Protein AF-K2ERI8-F1 (afdb_monomer_lite)

pLDDT: mean 83.35, std 8.57, range [58.16, 91.94]

Foldseek 3Di:
DLVVLCCCCFVVVDDLVVSVVVVDDSVVSQVSVVVVLQCLVVLVPDDDDDDDGPGDSPPRDDDDNDDPDRD

Secondary structure (DSSP, 8-state):
-HHHHHIIIIIS---HHHHHHTT--HHHHHHHHHHHHHTHHHHHTSPP----SSS-TTTT----SS-----

Sequence (71 aa):
MLDEILKHYIELEQSVDKIIAAGFARKTVTKVIGMVNGSEYKRRQSPPGVKITTCAFGRERRYPITSRFEG

Radius of gyration: 12.49 Å; chains: 1; bounding box: 28×27×29 Å

Structure (mmCIF, N/CA/C/O backbone):
data_AF-K2ERI8-F1
#
_entry.id   AF-K2ERI8-F1
#
loop_
_atom_site.group_PDB
_atom_site.id
_atom_site.type_symbol
_atom_site.label_atom_id
_atom_site.label_alt_id
_atom_site.label_comp_id
_atom_site.label_asym_id
_atom_site.label_entity_id
_atom_site.label_seq_id
_atom_site.pdbx_PDB_ins_code
_atom_site.Cartn_x
_atom_site.Cartn_y
_atom_site.Cartn_z
_atom_site.occupancy
_atom_site.B_iso_or_equiv
_atom_site.auth_seq_id
_atom_site.auth_comp_id
_atom_site.auth_asym_id
_atom_site.auth_atom_id
_atom_site.pdbx_PDB_model_num
ATOM 1 N N . MET A 1 1 ? -5.448 -13.302 6.894 1.00 75.06 1 MET A N 1
ATOM 2 C CA . MET A 1 1 ? -5.311 -11.964 7.513 1.00 75.06 1 MET A CA 1
ATOM 3 C C . MET A 1 1 ? -4.457 -10.986 6.703 1.00 75.06 1 MET A C 1
ATOM 5 O O . MET A 1 1 ? -5.017 -9.997 6.258 1.00 75.06 1 MET A O 1
ATOM 9 N N . LEU A 1 2 ? -3.142 -11.188 6.489 1.00 86.19 2 LEU A N 1
ATOM 10 C CA . LEU A 1 2 ? -2.335 -10.231 5.694 1.00 86.19 2 LEU A CA 1
ATOM 11 C C . LEU A 1 2 ? -2.754 -10.203 4.217 1.00 86.19 2 LEU A C 1
ATOM 13 O O . LEU A 1 2 ? -3.009 -9.131 3.675 1.00 86.19 2 LEU A O 1
ATOM 17 N N . ASP A 1 3 ? -2.866 -11.377 3.597 1.00 86.50 3 ASP A N 1
ATOM 18 C CA . ASP A 1 3 ? -3.203 -11.497 2.173 1.00 86.50 3 ASP A CA 1
ATOM 19 C C . ASP A 1 3 ? -4.594 -10.943 1.857 1.00 86.50 3 ASP A C 1
ATOM 21 O O . ASP A 1 3 ? -4.807 -10.361 0.799 1.00 86.50 3 ASP A O 1
ATOM 25 N N . GLU A 1 4 ? -5.529 -11.035 2.804 1.00 88.75 4 GLU A N 1
ATOM 26 C CA . GLU A 1 4 ? -6.861 -10.438 2.672 1.00 88.75 4 GLU A CA 1
ATOM 27 C C . GLU A 1 4 ? -6.784 -8.910 2.674 1.00 88.75 4 GLU A C 1
ATOM 29 O O . GLU A 1 4 ? -7.360 -8.276 1.795 1.00 88.75 4 GLU A O 1
ATOM 34 N N . ILE A 1 5 ? -6.016 -8.304 3.591 1.00 88.12 5 ILE A N 1
ATOM 35 C CA . ILE A 1 5 ? -5.797 -6.846 3.605 1.00 88.12 5 ILE A CA 1
ATOM 36 C C . ILE A 1 5 ? -5.1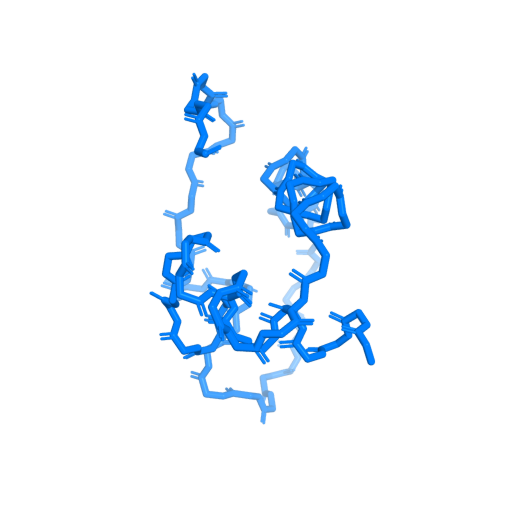69 -6.391 2.281 1.00 88.12 5 ILE A C 1
ATOM 38 O O . ILE A 1 5 ? -5.589 -5.383 1.714 1.00 88.12 5 ILE A O 1
ATOM 42 N N . LEU A 1 6 ? -4.189 -7.141 1.765 1.00 87.12 6 LEU A N 1
ATOM 43 C CA . LEU A 1 6 ? -3.558 -6.847 0.478 1.00 87.12 6 LEU A CA 1
ATOM 44 C C . LEU A 1 6 ? -4.550 -6.974 -0.677 1.00 87.12 6 LEU A C 1
ATOM 46 O O . LEU A 1 6 ? -4.594 -6.089 -1.525 1.00 87.12 6 LEU A O 1
ATOM 50 N N . LYS A 1 7 ? -5.390 -8.010 -0.687 1.00 87.75 7 LYS A N 1
ATOM 51 C CA . LYS A 1 7 ? -6.436 -8.191 -1.696 1.00 87.75 7 LYS A CA 1
ATOM 52 C C . LYS A 1 7 ? -7.430 -7.029 -1.690 1.00 87.75 7 LYS A C 1
ATOM 54 O O . LYS A 1 7 ? -7.700 -6.446 -2.737 1.00 87.75 7 LYS A O 1
ATOM 59 N N . HIS A 1 8 ? -7.917 -6.636 -0.515 1.00 87.06 8 HIS A N 1
ATOM 60 C CA . HIS A 1 8 ? -8.828 -5.501 -0.376 1.00 87.06 8 HIS A CA 1
ATOM 61 C C . HIS A 1 8 ? -8.198 -4.177 -0.828 1.00 87.06 8 HIS A C 1
ATOM 63 O O . HIS A 1 8 ? -8.849 -3.380 -1.502 1.00 87.06 8 HIS A O 1
ATOM 69 N N . TYR A 1 9 ? -6.927 -3.953 -0.501 1.00 86.81 9 TYR A N 1
ATOM 70 C CA . TYR A 1 9 ? -6.235 -2.712 -0.837 1.00 86.81 9 TYR A CA 1
ATOM 71 C C . TYR A 1 9 ? -5.777 -2.639 -2.304 1.00 86.81 9 TYR A C 1
ATOM 73 O O . TYR A 1 9 ? -5.772 -1.563 -2.894 1.00 86.81 9 TYR A O 1
ATOM 81 N N . ILE A 1 10 ? -5.368 -3.763 -2.896 1.00 84.25 10 ILE A N 1
ATOM 82 C CA . ILE A 1 10 ? -4.660 -3.796 -4.187 1.00 84.25 10 ILE A CA 1
ATOM 83 C C . ILE A 1 10 ? -5.556 -4.300 -5.312 1.00 84.25 10 ILE A C 1
ATOM 85 O O . ILE A 1 10 ? -5.552 -3.712 -6.387 1.00 84.25 10 ILE A O 1
ATOM 89 N N . GLU A 1 11 ? -6.311 -5.375 -5.085 1.00 84.81 11 GLU A N 1
ATOM 90 C CA . GLU A 1 11 ? -7.200 -5.933 -6.112 1.00 84.81 11 GLU A CA 1
ATOM 91 C C . GLU A 1 11 ? -8.557 -5.229 -6.137 1.00 84.81 11 GLU A C 1
ATOM 93 O O . GLU A 1 11 ? -9.125 -5.046 -7.208 1.00 84.81 11 GLU A O 1
ATOM 98 N N . LEU A 1 12 ? -9.079 -4.839 -4.968 1.00 84.94 12 LEU A N 1
ATOM 99 C CA . LEU A 1 12 ? -10.397 -4.205 -4.836 1.00 84.94 12 LEU A CA 1
ATOM 100 C C . LEU A 1 12 ? -10.337 -2.674 -4.694 1.00 84.94 12 LEU A C 1
ATOM 102 O O . LEU A 1 12 ? -11.388 -2.050 -4.552 1.00 84.94 12 LEU A O 1
ATOM 106 N N . GLU A 1 13 ? -9.133 -2.088 -4.693 1.00 83.50 13 GLU A N 1
ATOM 107 C CA . GLU A 1 13 ? -8.875 -0.640 -4.567 1.00 83.50 13 GLU A CA 1
ATOM 108 C C . GLU A 1 13 ? -9.661 0.038 -3.424 1.00 83.50 13 GLU A C 1
ATOM 110 O O . GLU A 1 13 ? -10.126 1.175 -3.528 1.00 83.50 13 GLU A O 1
ATOM 115 N N . GLN A 1 14 ? -9.849 -0.666 -2.304 1.00 87.12 14 GLN A N 1
ATOM 116 C CA . GLN A 1 14 ? -10.622 -0.147 -1.180 1.00 87.12 14 GLN A CA 1
ATOM 117 C C . GLN A 1 14 ? -9.792 0.820 -0.330 1.00 87.12 14 GLN A C 1
ATOM 119 O O . GLN A 1 14 ? -8.603 0.606 -0.082 1.00 87.12 14 GLN A O 1
ATOM 124 N N . SER A 1 15 ? -10.441 1.878 0.164 1.00 87.38 15 SER A N 1
ATOM 125 C CA . SER A 1 15 ? -9.828 2.814 1.106 1.00 87.38 15 SER A CA 1
ATOM 126 C C . SER A 1 15 ? -9.550 2.154 2.458 1.00 87.38 15 SER A C 1
ATOM 128 O O . SER A 1 15 ? -10.220 1.196 2.850 1.00 87.38 15 SER A O 1
ATOM 130 N N . VAL A 1 16 ? -8.595 2.718 3.203 1.00 87.31 16 VAL A N 1
ATOM 131 C CA . VAL A 1 16 ? -8.224 2.276 4.559 1.00 87.31 16 VAL A CA 1
ATOM 132 C C . VAL A 1 16 ? -9.462 2.116 5.446 1.00 87.31 16 VAL A C 1
ATOM 134 O O . VAL A 1 16 ? -9.621 1.089 6.102 1.00 87.31 16 VAL A O 1
ATOM 137 N N . ASP A 1 17 ? -10.378 3.084 5.399 1.00 88.50 17 ASP A N 1
ATOM 138 C CA . ASP A 1 17 ? -11.601 3.085 6.204 1.00 88.50 17 ASP A CA 1
ATOM 139 C C . ASP A 1 17 ? -12.532 1.915 5.878 1.00 88.50 17 ASP A C 1
ATOM 141 O O . ASP A 1 17 ? -13.097 1.308 6.786 1.00 88.50 17 ASP A O 1
ATOM 145 N N . LYS A 1 18 ? -12.656 1.540 4.596 1.00 88.69 18 LYS A N 1
ATOM 146 C CA . LYS A 1 18 ? -13.461 0.378 4.188 1.00 88.69 18 LYS A CA 1
ATOM 147 C C . LYS A 1 18 ? -12.851 -0.931 4.677 1.00 88.69 18 LYS A C 1
ATOM 149 O O . LYS A 1 18 ? -13.584 -1.822 5.092 1.00 88.69 18 LYS A O 1
ATOM 154 N N . ILE A 1 19 ? -11.525 -1.033 4.674 1.00 88.44 19 ILE A N 1
ATOM 155 C CA . ILE A 1 19 ? -10.816 -2.213 5.180 1.00 88.44 19 ILE A CA 1
ATOM 156 C C . ILE A 1 19 ? -10.988 -2.310 6.702 1.00 88.44 19 ILE A C 1
ATOM 158 O O . ILE A 1 19 ? -11.245 -3.384 7.233 1.00 88.44 19 ILE A O 1
ATOM 162 N N . ILE A 1 20 ? -10.922 -1.190 7.422 1.00 91.06 20 ILE A N 1
ATOM 163 C CA . ILE A 1 20 ? -11.184 -1.169 8.868 1.00 91.06 20 ILE A CA 1
ATOM 164 C C . ILE A 1 20 ? -12.637 -1.571 9.160 1.00 91.06 20 ILE A C 1
ATOM 166 O O . ILE A 1 20 ? -12.882 -2.400 10.035 1.00 91.06 20 ILE A O 1
ATOM 170 N N . ALA A 1 21 ? -13.595 -1.041 8.392 1.00 90.31 21 ALA A N 1
ATOM 171 C CA . ALA A 1 21 ? -15.013 -1.383 8.510 1.00 90.31 21 ALA A CA 1
ATOM 172 C C . ALA A 1 21 ? -15.308 -2.860 8.192 1.00 90.31 21 ALA A C 1
ATOM 174 O O . ALA A 1 21 ? -16.252 -3.423 8.740 1.00 90.31 21 ALA A O 1
ATOM 175 N N . ALA A 1 22 ? -14.480 -3.510 7.369 1.00 86.75 22 ALA A N 1
ATOM 176 C CA . ALA A 1 22 ? -14.556 -4.945 7.095 1.00 86.75 22 ALA A CA 1
ATOM 177 C C . ALA A 1 22 ? -14.101 -5.829 8.280 1.00 86.75 22 ALA A C 1
ATOM 179 O O . ALA A 1 22 ? -14.151 -7.052 8.180 1.00 86.75 22 ALA A O 1
ATOM 180 N N . GLY A 1 23 ? -13.675 -5.232 9.402 1.00 90.00 23 GLY A N 1
ATOM 181 C CA . GLY A 1 23 ? -13.333 -5.939 10.641 1.00 90.00 23 GLY A CA 1
ATOM 182 C C . GLY A 1 23 ? -11.833 -6.068 10.912 1.00 90.00 23 GLY A C 1
ATOM 183 O O . GLY A 1 23 ? -11.438 -6.728 11.874 1.00 90.00 23 GLY A O 1
ATOM 184 N N . PHE A 1 24 ? -10.974 -5.434 10.106 1.00 91.19 24 PHE A N 1
ATOM 185 C CA . PHE A 1 24 ? -9.528 -5.455 10.328 1.00 91.19 24 PHE A CA 1
ATOM 186 C C . PHE A 1 24 ? -9.089 -4.379 11.331 1.00 91.19 24 PHE A C 1
ATOM 188 O O . PHE A 1 24 ? -9.508 -3.222 11.282 1.00 91.19 24 PHE A O 1
ATOM 195 N N . ALA A 1 25 ? -8.170 -4.736 12.232 1.00 91.75 25 ALA A N 1
ATOM 196 C CA . ALA A 1 25 ? -7.641 -3.797 13.216 1.00 91.75 25 ALA A CA 1
ATOM 197 C C . ALA A 1 25 ? -6.887 -2.638 12.538 1.00 91.75 25 ALA A C 1
ATOM 199 O O . ALA A 1 25 ? -5.907 -2.861 11.822 1.00 91.75 25 ALA A O 1
ATOM 200 N N . ARG A 1 26 ? -7.277 -1.391 12.844 1.00 90.44 26 ARG A N 1
ATOM 201 C CA . ARG A 1 26 ? -6.684 -0.165 12.272 1.00 90.44 26 ARG A CA 1
ATOM 202 C C . ARG A 1 26 ? -5.159 -0.155 12.319 1.00 90.44 26 ARG A C 1
ATOM 204 O O . ARG A 1 26 ? -4.518 0.071 11.301 1.00 90.44 26 ARG A O 1
ATOM 211 N N . LYS A 1 27 ? -4.569 -0.488 13.472 1.00 91.94 27 LYS A N 1
ATOM 212 C CA . LYS A 1 27 ? -3.107 -0.548 13.650 1.00 91.94 27 LYS A CA 1
ATOM 213 C C . LYS A 1 27 ? -2.431 -1.483 12.639 1.00 91.94 27 LYS A C 1
ATOM 215 O O . LYS A 1 27 ? -1.349 -1.177 12.143 1.00 91.94 27 LYS A O 1
ATOM 220 N N . THR A 1 28 ? -3.066 -2.611 12.332 1.00 90.69 28 THR A N 1
ATOM 221 C CA . THR A 1 28 ? -2.560 -3.588 11.366 1.00 90.69 28 THR A CA 1
ATOM 222 C C . THR A 1 28 ? -2.693 -3.059 9.944 1.00 90.69 28 THR A C 1
ATOM 224 O O . THR A 1 28 ? -1.714 -3.086 9.203 1.00 90.69 28 THR A O 1
ATOM 227 N N . VAL A 1 29 ? -3.859 -2.517 9.581 1.00 90.44 29 VAL A N 1
ATOM 228 C CA . VAL A 1 29 ? -4.118 -1.966 8.242 1.00 90.44 29 VAL A CA 1
ATOM 229 C C . VAL A 1 29 ? -3.145 -0.829 7.919 1.00 90.44 29 VAL A C 1
ATOM 231 O O . VAL A 1 29 ? -2.449 -0.893 6.908 1.00 90.44 29 VAL A O 1
ATOM 234 N N . THR A 1 30 ? -3.003 0.160 8.808 1.00 89.81 30 THR A N 1
ATOM 235 C CA . THR A 1 30 ? -2.095 1.301 8.601 1.00 89.81 30 THR A CA 1
ATOM 236 C C . THR A 1 30 ? -0.638 0.849 8.472 1.00 89.81 30 THR A C 1
ATOM 238 O O . THR A 1 30 ? 0.082 1.320 7.592 1.00 89.81 30 THR A O 1
ATOM 241 N N . LYS A 1 31 ? -0.200 -0.124 9.288 1.00 91.25 31 LYS A N 1
ATOM 242 C CA . LYS A 1 31 ? 1.156 -0.684 9.192 1.00 91.25 31 LYS A CA 1
ATOM 243 C C . LYS A 1 31 ? 1.389 -1.361 7.840 1.00 91.25 31 LYS A C 1
ATOM 245 O O . LYS A 1 31 ? 2.426 -1.140 7.219 1.00 91.25 31 LYS A O 1
ATOM 250 N N . VAL A 1 32 ? 0.446 -2.187 7.389 1.00 91.62 32 VAL A N 1
ATOM 251 C CA . VAL A 1 32 ? 0.553 -2.907 6.111 1.00 91.62 32 VAL A CA 1
ATOM 252 C C . VAL A 1 32 ? 0.599 -1.927 4.944 1.00 91.62 32 VAL A C 1
ATOM 254 O O . VAL A 1 32 ? 1.501 -2.027 4.118 1.00 91.62 32 VAL A O 1
ATOM 257 N N . ILE A 1 33 ? -0.296 -0.941 4.908 1.00 89.44 33 ILE A N 1
ATOM 258 C CA . ILE A 1 33 ? -0.350 0.054 3.830 1.00 89.44 33 ILE A CA 1
ATOM 259 C C . ILE A 1 33 ? 0.930 0.895 3.781 1.00 89.44 33 ILE A C 1
ATOM 261 O O . ILE A 1 33 ? 1.490 1.089 2.700 1.00 89.44 33 ILE A O 1
ATOM 265 N N . GLY A 1 34 ? 1.458 1.312 4.936 1.00 89.25 34 GLY A N 1
ATOM 266 C CA . GLY A 1 34 ? 2.745 2.007 5.013 1.00 89.25 34 GLY A CA 1
ATOM 267 C C . GLY A 1 34 ? 3.901 1.169 4.452 1.00 89.25 34 GLY A C 1
ATOM 268 O O . GLY A 1 34 ? 4.686 1.658 3.639 1.00 89.25 34 GLY A O 1
ATOM 269 N N . MET A 1 35 ? 3.973 -0.120 4.810 1.00 90.19 35 MET A N 1
ATOM 270 C CA . MET A 1 35 ? 4.984 -1.040 4.268 1.00 90.19 35 MET A CA 1
ATOM 271 C C . MET A 1 35 ? 4.826 -1.259 2.760 1.00 90.19 35 MET A C 1
ATOM 273 O O . MET A 1 35 ? 5.829 -1.322 2.043 1.00 90.19 35 MET A O 1
ATOM 277 N N . VAL A 1 36 ? 3.586 -1.364 2.268 1.00 89.81 36 VAL A N 1
ATOM 278 C CA . VAL A 1 36 ? 3.307 -1.483 0.835 1.00 89.81 36 VAL A CA 1
ATOM 279 C C . VAL A 1 36 ? 3.821 -0.237 0.131 1.00 89.81 36 VAL A C 1
ATOM 281 O O . VAL A 1 36 ? 4.710 -0.373 -0.702 1.00 89.81 36 VAL A O 1
ATOM 284 N N . ASN A 1 37 ? 3.355 0.957 0.489 1.00 87.88 37 ASN A N 1
ATOM 285 C CA . ASN A 1 37 ? 3.729 2.196 -0.197 1.00 87.88 37 ASN A CA 1
ATOM 286 C C . ASN A 1 37 ? 5.249 2.461 -0.134 1.00 87.88 37 ASN A C 1
ATOM 288 O O . ASN A 1 37 ? 5.859 2.793 -1.147 1.00 87.88 37 ASN A O 1
ATOM 292 N N . GLY A 1 38 ? 5.901 2.209 1.007 1.00 88.44 38 GLY A N 1
ATOM 293 C CA . GLY A 1 38 ? 7.355 2.369 1.146 1.00 88.44 38 GLY A CA 1
ATOM 294 C C . GLY A 1 38 ? 8.188 1.370 0.332 1.00 88.44 38 GLY A C 1
ATOM 295 O O . GLY A 1 38 ? 9.370 1.597 0.088 1.00 88.44 38 GLY A O 1
ATOM 296 N N . SER A 1 39 ? 7.587 0.270 -0.126 1.00 90.38 39 SER A N 1
ATOM 297 C CA . SER A 1 39 ? 8.277 -0.765 -0.904 1.00 90.38 39 SER A CA 1
ATOM 298 C C . SER A 1 39 ? 8.138 -0.594 -2.422 1.00 90.38 39 SER A C 1
ATOM 300 O O . SER A 1 39 ? 8.586 -1.472 -3.162 1.00 90.38 39 SER A O 1
ATOM 302 N N . GLU A 1 40 ? 7.558 0.511 -2.916 1.00 89.69 40 GLU A N 1
ATOM 303 C CA . GLU A 1 40 ? 7.403 0.727 -4.366 1.00 89.69 40 GLU A CA 1
ATOM 304 C C . GLU A 1 40 ? 8.728 0.704 -5.123 1.00 89.69 40 GLU A C 1
ATOM 306 O O . GLU A 1 40 ? 8.823 0.123 -6.206 1.00 89.69 40 GLU A O 1
ATOM 311 N N . TYR A 1 41 ? 9.778 1.280 -4.534 1.00 89.62 41 TYR A N 1
ATOM 312 C CA . TYR A 1 41 ? 11.094 1.307 -5.165 1.00 89.62 41 TYR A CA 1
ATOM 313 C C . TYR A 1 41 ? 11.639 -0.108 -5.426 1.00 89.62 41 TYR A C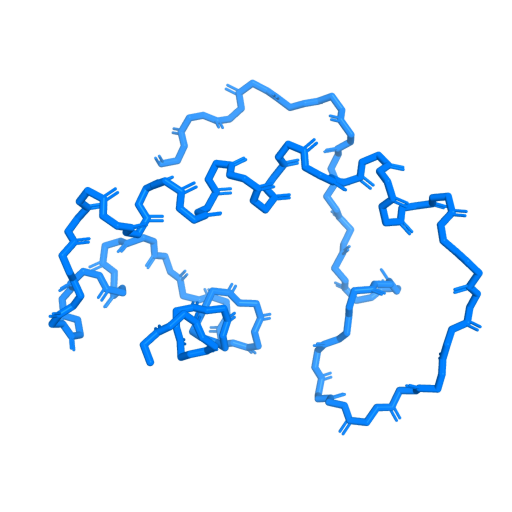 1
ATOM 315 O O . TYR A 1 41 ? 12.194 -0.360 -6.493 1.00 89.62 41 TYR A O 1
ATOM 323 N N . LYS A 1 42 ? 11.422 -1.051 -4.493 1.00 89.88 42 LYS A N 1
ATOM 324 C CA . LYS A 1 42 ? 11.865 -2.451 -4.622 1.00 89.8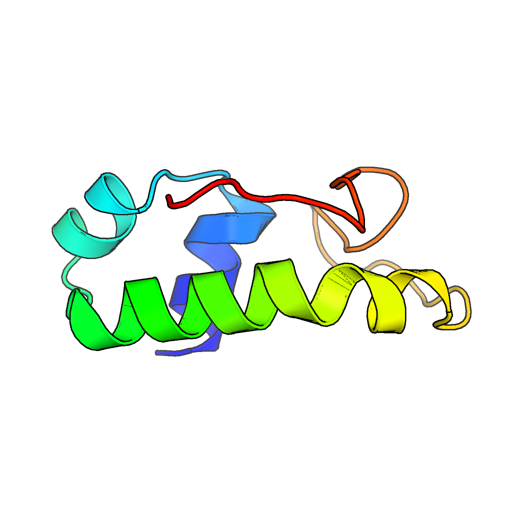8 42 LYS A CA 1
ATOM 325 C C . LYS A 1 42 ? 11.108 -3.171 -5.734 1.00 89.88 42 LYS A C 1
ATOM 327 O O . LYS A 1 42 ? 11.707 -3.897 -6.523 1.00 89.88 42 LYS A O 1
ATOM 332 N N . ARG A 1 43 ? 9.793 -2.946 -5.829 1.00 87.75 43 ARG A N 1
ATOM 333 C CA . ARG A 1 43 ? 8.950 -3.568 -6.862 1.00 87.75 43 ARG A CA 1
ATOM 334 C C . ARG A 1 43 ? 9.302 -3.089 -8.260 1.00 87.75 43 ARG A C 1
ATOM 336 O O . ARG A 1 43 ? 9.336 -3.892 -9.182 1.00 87.75 43 ARG A O 1
ATOM 343 N N . ARG A 1 44 ? 9.629 -1.806 -8.419 1.00 85.44 44 ARG A N 1
ATOM 344 C CA . ARG A 1 44 ? 10.018 -1.259 -9.725 1.00 85.44 44 ARG A CA 1
ATOM 345 C C . ARG A 1 44 ? 11.364 -1.788 -10.231 1.00 85.44 44 ARG A C 1
ATOM 347 O O . ARG A 1 44 ? 11.585 -1.786 -11.435 1.00 85.44 44 ARG A O 1
ATOM 354 N N . GLN A 1 45 ? 12.235 -2.236 -9.328 1.00 89.81 45 GLN A N 1
ATOM 355 C CA . GLN A 1 45 ? 13.502 -2.897 -9.663 1.00 89.81 45 GLN A CA 1
ATOM 356 C C . GLN A 1 45 ? 13.360 -4.417 -9.850 1.00 89.81 45 GLN A C 1
ATOM 358 O O . GLN A 1 45 ? 14.321 -5.073 -10.240 1.00 89.81 45 GLN A O 1
ATOM 363 N N . SER A 1 46 ? 12.189 -4.991 -9.557 1.00 86.06 46 SER A N 1
ATOM 364 C CA . SER A 1 46 ? 11.970 -6.432 -9.684 1.00 86.06 46 SER A CA 1
ATOM 365 C C . SER A 1 46 ? 11.828 -6.835 -11.158 1.00 86.06 46 SER A C 1
ATOM 367 O O . SER A 1 46 ? 11.258 -6.075 -11.946 1.00 86.06 46 SER A O 1
ATOM 369 N N . PRO A 1 47 ? 12.324 -8.022 -11.551 1.00 86.00 47 PRO A N 1
ATOM 370 C CA . PRO A 1 47 ? 12.166 -8.517 -12.912 1.00 86.00 47 PRO A CA 1
ATOM 371 C C . PRO A 1 47 ? 10.682 -8.749 -13.250 1.00 86.00 47 PRO A C 1
ATOM 373 O O . PRO A 1 47 ? 9.872 -8.988 -12.349 1.00 86.00 47 PRO A O 1
ATOM 376 N N . PRO A 1 48 ? 10.304 -8.705 -14.540 1.00 82.50 48 PRO A N 1
ATOM 377 C CA . PRO A 1 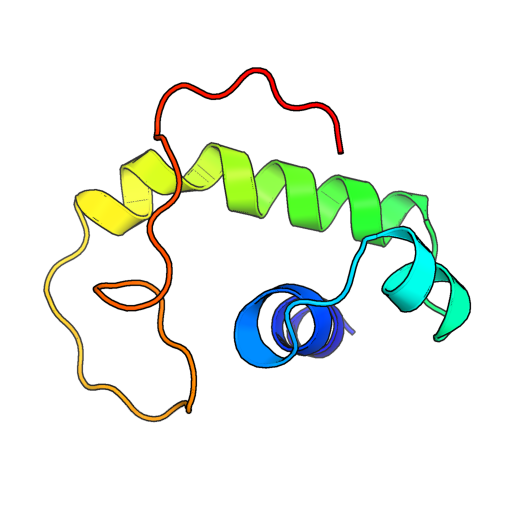48 ? 8.942 -9.017 -14.958 1.00 82.50 48 PRO A CA 1
ATOM 378 C C . PRO A 1 48 ? 8.588 -10.471 -14.603 1.00 82.50 48 PRO A C 1
ATOM 380 O O . PRO A 1 48 ? 9.329 -11.394 -14.932 1.00 82.50 48 PRO A O 1
ATOM 383 N N . GLY A 1 49 ? 7.449 -10.667 -13.933 1.00 80.94 49 GLY A N 1
ATOM 384 C CA . GLY A 1 49 ? 6.913 -11.977 -13.548 1.00 80.94 49 GLY A CA 1
ATOM 385 C C . GLY A 1 49 ? 5.596 -12.311 -14.256 1.00 80.94 49 GLY A C 1
ATOM 386 O O . GLY A 1 49 ? 4.939 -11.432 -14.818 1.00 80.94 49 GLY A O 1
ATOM 387 N N . VAL A 1 50 ? 5.199 -13.586 -14.222 1.00 79.56 50 VAL A N 1
ATOM 388 C CA . VAL A 1 50 ? 3.941 -14.059 -14.826 1.00 79.56 50 VAL A CA 1
ATOM 389 C C . VAL A 1 50 ? 2.744 -13.554 -14.018 1.00 79.56 50 VAL A C 1
ATOM 391 O O . VAL A 1 50 ? 2.698 -13.688 -12.796 1.00 79.56 50 VAL A O 1
ATOM 394 N N . LYS A 1 51 ? 1.759 -12.978 -14.712 1.00 75.38 51 LYS A N 1
ATOM 395 C CA . LYS A 1 51 ? 0.537 -12.436 -14.110 1.00 75.38 51 LYS A CA 1
ATOM 396 C C . LYS A 1 51 ? -0.506 -13.543 -13.905 1.00 75.38 51 LYS A C 1
ATOM 398 O O . LYS A 1 51 ? -0.893 -14.192 -14.871 1.00 75.38 51 LYS A O 1
ATOM 403 N N . ILE A 1 52 ? -0.993 -13.697 -12.670 1.00 79.31 52 ILE A N 1
ATOM 404 C CA . ILE A 1 52 ? -2.070 -14.642 -12.298 1.00 79.31 52 ILE A CA 1
ATOM 405 C C . ILE A 1 52 ? -3.288 -13.976 -11.627 1.00 79.31 52 ILE A C 1
ATOM 407 O O . ILE A 1 52 ? -4.334 -14.608 -11.518 1.00 79.31 52 ILE A O 1
ATOM 411 N N . THR A 1 53 ? -3.183 -12.711 -11.195 1.00 74.62 53 THR A N 1
ATOM 412 C CA . THR A 1 53 ? -4.269 -11.947 -10.541 1.00 74.62 53 THR A CA 1
ATOM 413 C C . THR A 1 53 ? -4.863 -10.883 -11.466 1.00 74.62 53 THR A C 1
ATOM 415 O O . THR A 1 53 ? -4.252 -10.517 -12.466 1.00 74.62 53 THR A O 1
ATOM 418 N N . THR A 1 54 ? -6.054 -10.365 -11.149 1.00 68.62 54 THR A N 1
ATOM 419 C CA . THR A 1 54 ? -6.754 -9.324 -11.931 1.00 68.62 54 THR A CA 1
ATOM 420 C C . THR A 1 54 ? -6.025 -7.982 -11.924 1.00 68.62 54 THR A C 1
ATOM 422 O O . THR A 1 54 ? -5.905 -7.370 -12.986 1.00 68.62 54 THR A O 1
ATOM 425 N N 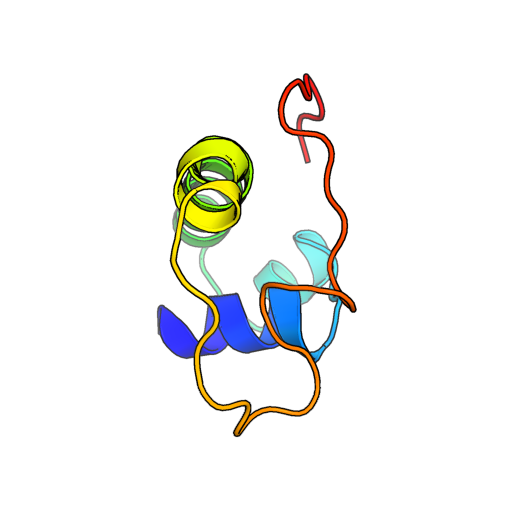. CYS A 1 55 ? -5.479 -7.576 -10.774 1.00 66.62 55 CYS A N 1
ATOM 426 C CA . CYS A 1 55 ? -4.655 -6.378 -10.619 1.00 66.62 55 CYS A CA 1
ATOM 427 C C . CYS A 1 55 ? -3.272 -6.783 -10.089 1.00 66.62 55 CYS A C 1
ATOM 429 O O . CYS A 1 55 ? -3.151 -7.302 -8.976 1.00 66.62 55 CYS A O 1
ATOM 431 N N . ALA A 1 56 ? -2.228 -6.604 -10.900 1.00 65.12 56 ALA A N 1
ATOM 432 C CA . ALA A 1 56 ? -0.863 -6.980 -10.533 1.00 65.12 56 ALA A CA 1
ATOM 433 C C . ALA A 1 56 ? 0.018 -5.756 -10.247 1.00 65.12 56 ALA A C 1
ATOM 435 O O . ALA A 1 56 ? -0.139 -4.683 -10.837 1.00 65.12 56 ALA A O 1
ATOM 436 N N . PHE A 1 57 ? 1.014 -5.939 -9.375 1.00 60.16 57 PHE A N 1
ATOM 437 C CA . PHE A 1 57 ? 2.096 -4.976 -9.192 1.00 60.16 57 PHE A CA 1
ATOM 438 C C . PHE A 1 57 ? 2.886 -4.842 -10.501 1.00 60.16 57 PHE A C 1
ATOM 440 O O . PHE A 1 57 ? 3.689 -5.703 -10.848 1.00 60.16 57 PHE A O 1
ATOM 447 N N . GLY A 1 58 ? 2.620 -3.786 -11.264 1.00 62.97 58 GLY A N 1
ATOM 448 C CA . GLY A 1 58 ? 3.156 -3.635 -12.610 1.00 62.97 58 GLY A CA 1
ATOM 449 C C . GLY A 1 58 ? 2.458 -2.515 -13.367 1.00 62.97 58 GLY A C 1
ATOM 450 O O . GLY A 1 58 ? 2.324 -1.400 -12.870 1.00 62.97 58 GLY A O 1
ATOM 451 N N . ARG A 1 59 ? 2.011 -2.794 -14.594 1.00 63.31 59 ARG A N 1
ATOM 452 C CA . ARG A 1 59 ? 1.447 -1.766 -15.482 1.00 63.31 59 ARG A CA 1
ATOM 453 C C . ARG A 1 59 ? 0.152 -1.139 -14.947 1.00 63.31 59 ARG A C 1
ATOM 455 O O . ARG A 1 59 ? -0.096 0.024 -15.256 1.00 63.31 59 ARG A O 1
ATOM 462 N N . GLU A 1 60 ? -0.616 -1.901 -14.173 1.00 71.00 60 GLU A N 1
ATOM 463 C CA . GLU A 1 60 ? -1.948 -1.544 -13.661 1.00 71.00 60 GLU A CA 1
ATOM 464 C C . GLU A 1 60 ? -1.888 -0.689 -12.394 1.00 71.00 60 GLU A C 1
ATOM 466 O O . GLU A 1 60 ? -2.686 0.228 -12.245 1.00 71.00 60 GLU A O 1
ATOM 471 N N . ARG A 1 61 ? -0.885 -0.899 -11.533 1.00 75.62 61 ARG A N 1
ATOM 472 C CA . ARG A 1 61 ? -0.717 -0.136 -10.292 1.00 75.62 61 ARG A CA 1
ATOM 473 C C . ARG A 1 61 ? 0.527 0.748 -10.351 1.00 75.62 61 ARG A C 1
ATOM 475 O O . ARG A 1 61 ? 1.622 0.329 -9.983 1.00 75.62 61 ARG A O 1
ATOM 482 N N . ARG A 1 62 ? 0.352 1.994 -10.806 1.00 77.62 62 ARG A N 1
ATOM 483 C CA . ARG A 1 62 ? 1.428 2.995 -10.921 1.00 77.62 62 ARG A CA 1
ATOM 484 C C . ARG A 1 62 ? 1.385 3.989 -9.767 1.00 77.62 62 ARG A C 1
ATOM 486 O O . ARG A 1 62 ? 0.685 4.992 -9.838 1.00 77.62 62 ARG A O 1
ATOM 493 N N . TYR A 1 63 ? 2.175 3.724 -8.732 1.00 83.12 63 TYR A N 1
ATOM 494 C CA . TYR A 1 63 ? 2.356 4.650 -7.615 1.00 83.12 63 TYR A CA 1
ATOM 495 C C . TYR A 1 63 ? 3.695 5.392 -7.722 1.00 83.12 63 TYR A C 1
ATOM 497 O O . TYR A 1 63 ? 4.679 4.831 -8.222 1.00 83.12 63 TYR A O 1
ATOM 505 N N . PRO A 1 64 ? 3.756 6.659 -7.279 1.00 83.62 64 PRO A N 1
ATOM 506 C CA . PRO A 1 64 ? 5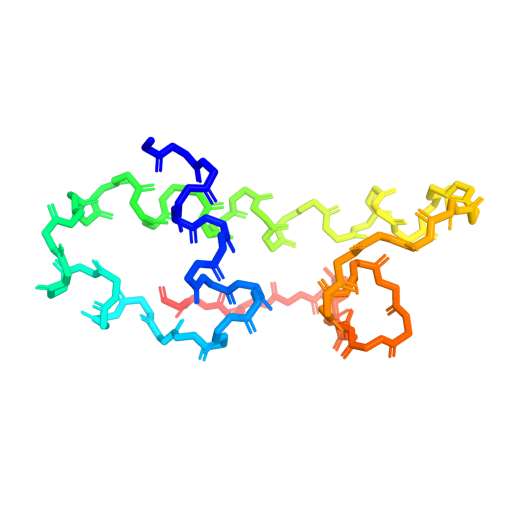.015 7.385 -7.200 1.00 83.62 64 PRO A CA 1
ATOM 507 C C . PRO A 1 64 ? 5.952 6.720 -6.182 1.00 83.62 64 PRO A C 1
ATOM 509 O O . PRO A 1 64 ? 5.515 6.295 -5.115 1.00 83.62 64 PRO A O 1
ATOM 512 N N . ILE A 1 65 ? 7.250 6.653 -6.505 1.00 82.25 65 ILE A N 1
ATOM 513 C CA . ILE A 1 65 ? 8.277 6.167 -5.564 1.00 82.25 65 ILE A CA 1
ATOM 514 C C . ILE A 1 65 ? 8.447 7.169 -4.418 1.00 82.25 65 ILE A C 1
ATOM 516 O O . ILE A 1 65 ? 8.480 6.788 -3.252 1.00 82.25 65 ILE A O 1
ATOM 520 N N . THR A 1 66 ? 8.525 8.455 -4.754 1.00 83.75 66 THR A N 1
ATOM 521 C CA . THR A 1 66 ? 8.585 9.540 -3.776 1.00 83.75 66 THR A CA 1
ATOM 522 C C . THR A 1 66 ? 7.166 10.018 -3.506 1.00 83.75 66 THR A C 1
ATOM 524 O O . THR A 1 66 ? 6.579 10.729 -4.319 1.00 83.75 66 THR A O 1
ATOM 527 N N . SER A 1 67 ? 6.604 9.605 -2.375 1.00 81.81 67 SER A N 1
ATOM 528 C CA . SER A 1 67 ? 5.277 10.014 -1.920 1.00 81.81 67 SER A CA 1
ATOM 529 C C . SER A 1 67 ? 5.331 10.387 -0.446 1.00 81.81 67 SER A C 1
ATOM 531 O O . SER A 1 67 ? 5.909 9.651 0.350 1.00 81.81 67 SER A O 1
ATOM 533 N N . ARG A 1 68 ? 4.709 11.513 -0.082 1.00 77.62 68 ARG A N 1
ATOM 534 C CA . ARG A 1 68 ? 4.462 11.920 1.314 1.00 77.62 68 ARG A CA 1
ATOM 535 C C . ARG A 1 68 ? 2.975 11.794 1.673 1.00 77.62 68 ARG A C 1
ATOM 537 O O . ARG A 1 68 ? 2.471 12.513 2.524 1.00 77.62 68 ARG A O 1
ATOM 544 N N . PHE A 1 69 ? 2.258 10.932 0.954 1.00 75.69 69 PHE A N 1
ATOM 545 C CA . PHE A 1 69 ? 0.850 10.673 1.212 1.00 75.69 69 PHE A CA 1
ATOM 546 C C . PHE A 1 69 ? 0.702 9.884 2.518 1.00 75.69 69 PHE A C 1
ATOM 548 O O . PHE A 1 69 ? 1.117 8.726 2.596 1.00 75.69 69 PHE A O 1
ATOM 555 N N . GLU A 1 70 ? 0.120 10.522 3.529 1.00 63.53 70 GLU A N 1
ATOM 556 C CA . GLU A 1 70 ? -0.293 9.886 4.778 1.00 63.53 70 GLU A CA 1
ATOM 557 C C . GLU A 1 70 ? -1.768 9.501 4.620 1.00 63.53 70 GLU A C 1
ATOM 559 O O . GLU A 1 70 ? -2.654 10.347 4.721 1.00 63.53 70 GLU A O 1
ATOM 564 N N . GLY A 1 71 ? -1.998 8.248 4.214 1.00 58.16 71 GLY A N 1
ATOM 565 C CA . GLY A 1 71 ? -3.332 7.664 4.033 1.00 58.16 71 GLY A CA 1
ATOM 566 C C . GLY A 1 71 ? -3.963 7.166 5.323 1.00 58.16 71 GLY A C 1
ATOM 567 O O . GLY A 1 71 ? -3.215 6.873 6.285 1.00 58.16 71 GLY A O 1
#